Protein AF-A0A132NLX4-F1 (afdb_monomer_lite)

InterPro domains:
  IPR025447 Protein of unknown function DUF4192 [PF13830] (18-71)

Sequence (75 aa):
MTEPTAPPPGRLLRLRTPADVVEAVPYLLGFHPRNSLVALSLRGPRQRLGLVLRCDLPPPESRHPVAACAAAHLA

Organism: NCBI:txid1469144

Structure (mmCIF, N/CA/C/O backbone):
data_AF-A0A132NLX4-F1
#
_entry.id   AF-A0A132NLX4-F1
#
loop_
_atom_site.group_PDB
_atom_site.id
_atom_site.type_symbol
_atom_site.label_atom_id
_atom_site.label_alt_id
_atom_site.label_comp_id
_atom_site.label_asym_id
_atom_site.label_entity_id
_atom_site.label_seq_id
_atom_site.pdbx_PDB_ins_code
_atom_site.Cartn_x
_atom_site.Cartn_y
_atom_site.Cartn_z
_atom_site.occupancy
_atom_site.B_iso_or_equiv
_atom_site.auth_seq_id
_atom_site.auth_comp_id
_atom_site.auth_asym_id
_atom_site.auth_atom_id
_atom_site.pdbx_PDB_model_num
ATOM 1 N N . MET A 1 1 ? -4.989 39.061 25.897 1.00 46.16 1 MET A N 1
ATOM 2 C CA . MET A 1 1 ? -5.508 37.680 25.970 1.00 46.16 1 MET A CA 1
ATOM 3 C C . MET A 1 1 ? -5.740 37.220 24.547 1.00 46.16 1 MET A C 1
ATOM 5 O O . MET A 1 1 ? -6.719 37.636 23.948 1.00 46.16 1 MET A O 1
ATOM 9 N N . THR A 1 2 ? -4.801 36.474 23.976 1.00 57.22 2 THR A N 1
ATOM 10 C CA . THR A 1 2 ? -4.954 35.893 22.638 1.00 57.22 2 THR A CA 1
ATOM 11 C C . THR A 1 2 ? -5.225 34.417 22.866 1.00 57.22 2 THR A C 1
ATOM 13 O O . THR A 1 2 ? -4.330 33.698 23.304 1.00 57.22 2 THR A O 1
ATOM 16 N N . GLU A 1 3 ? -6.471 33.987 22.689 1.00 64.62 3 GLU A N 1
ATOM 17 C CA . GLU A 1 3 ? -6.782 32.561 22.718 1.00 64.62 3 GLU A CA 1
ATOM 18 C C . GLU A 1 3 ? -6.142 31.902 21.482 1.00 64.62 3 GLU A C 1
ATOM 20 O O . GLU A 1 3 ? -6.266 32.445 20.377 1.00 64.62 3 GLU A O 1
ATOM 25 N N . PRO A 1 4 ? -5.441 30.763 21.625 1.00 60.66 4 PRO A N 1
ATOM 26 C CA . PRO A 1 4 ? -5.001 29.998 20.472 1.00 60.66 4 PRO A CA 1
ATOM 27 C C . PRO A 1 4 ? -6.250 29.473 19.761 1.00 60.66 4 PRO A C 1
ATOM 29 O O . PRO A 1 4 ? -6.979 28.650 20.309 1.00 60.66 4 PRO A O 1
ATOM 32 N N . THR A 1 5 ? -6.517 29.971 18.551 1.00 69.94 5 THR A N 1
ATOM 33 C CA . THR A 1 5 ? -7.636 29.498 17.731 1.00 69.94 5 THR A CA 1
ATOM 34 C C . THR A 1 5 ? -7.422 28.006 17.459 1.00 69.94 5 THR A C 1
ATOM 36 O O . THR A 1 5 ? -6.445 27.606 16.819 1.00 69.94 5 THR A O 1
ATOM 39 N N . ALA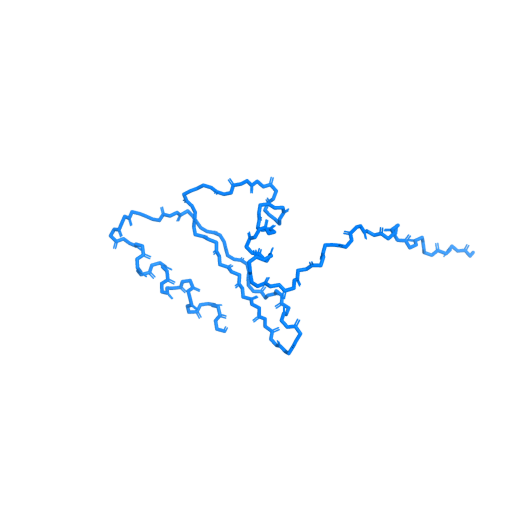 A 1 6 ? -8.271 27.156 18.037 1.00 70.50 6 ALA A N 1
ATOM 40 C CA . ALA A 1 6 ? -8.209 25.728 17.775 1.00 70.50 6 ALA A CA 1
ATOM 41 C C . ALA A 1 6 ? -8.582 25.515 16.299 1.00 70.50 6 ALA A C 1
ATOM 43 O O . ALA A 1 6 ? -9.579 26.090 15.847 1.00 70.50 6 ALA A O 1
ATOM 44 N N . PRO A 1 7 ? -7.806 24.737 15.523 1.00 71.12 7 PRO A N 1
ATOM 45 C CA . PRO A 1 7 ? -8.157 24.476 14.136 1.00 71.12 7 PRO A CA 1
ATOM 46 C C . PRO A 1 7 ? -9.572 23.877 14.084 1.00 71.12 7 PRO A C 1
ATOM 48 O O . PRO A 1 7 ? -9.919 23.074 14.959 1.00 71.12 7 PRO A O 1
ATOM 51 N N . PRO A 1 8 ? -10.402 24.261 13.094 1.00 70.56 8 PRO A N 1
ATOM 52 C CA . PRO A 1 8 ? -11.742 23.707 12.952 1.00 70.56 8 PRO A CA 1
ATOM 53 C C . PRO A 1 8 ? -11.650 22.177 12.943 1.00 70.56 8 PRO A C 1
ATOM 55 O O . PRO A 1 8 ? -10.684 21.640 12.388 1.00 70.56 8 PRO A O 1
ATOM 58 N N . PRO A 1 9 ? -12.604 21.459 13.565 1.00 68.69 9 PRO A N 1
ATOM 59 C CA . PRO A 1 9 ? -12.525 20.011 13.666 1.00 68.69 9 PRO A CA 1
ATOM 60 C C . PRO A 1 9 ? -12.409 19.421 12.259 1.00 68.69 9 PRO A C 1
ATOM 62 O O . PRO A 1 9 ? -13.333 19.504 11.448 1.00 68.69 9 PRO A O 1
ATOM 65 N N . GLY A 1 10 ? -11.235 18.867 11.951 1.00 69.44 10 GLY A N 1
ATOM 66 C CA . GLY A 1 10 ? -10.977 18.232 10.667 1.00 69.44 10 GLY A CA 1
ATOM 67 C C . GLY A 1 10 ? -11.938 17.063 10.458 1.00 69.44 10 GLY A C 1
ATOM 68 O O . GLY A 1 10 ? -12.319 16.380 11.412 1.00 69.44 10 GLY A O 1
ATOM 69 N N . ARG A 1 11 ? -12.337 16.804 9.207 1.00 74.88 11 ARG A N 1
ATOM 70 C CA . ARG A 1 11 ? -13.085 15.582 8.883 1.00 74.88 11 ARG A CA 1
ATOM 71 C C . ARG A 1 11 ? -12.211 14.376 9.218 1.00 74.88 11 ARG A C 1
ATOM 73 O O . ARG A 1 11 ? -11.184 14.153 8.588 1.00 74.88 11 ARG A O 1
ATOM 80 N N . LEU A 1 12 ? -12.626 13.607 10.220 1.00 78.00 12 LEU A N 1
ATOM 81 C CA . LEU A 1 12 ? -11.934 12.392 10.634 1.00 78.00 12 LEU A CA 1
ATOM 82 C C . LEU A 1 12 ? -12.408 11.213 9.781 1.00 78.00 12 LEU A C 1
ATOM 84 O O . LEU A 1 12 ? -13.577 10.830 9.844 1.00 78.00 12 LEU A O 1
ATOM 88 N N . LEU A 1 13 ? -11.491 10.610 9.027 1.00 82.06 13 LEU A N 1
ATOM 89 C CA . LEU A 1 13 ? -11.713 9.321 8.379 1.00 82.06 13 LEU A CA 1
ATOM 90 C C . LEU A 1 13 ? -11.360 8.206 9.371 1.00 82.06 13 LEU A C 1
ATOM 92 O O . LEU A 1 13 ? -10.223 8.116 9.835 1.00 82.06 13 LEU A O 1
ATOM 96 N N . ARG A 1 14 ? -12.339 7.371 9.731 1.00 86.00 14 ARG A N 1
ATOM 97 C CA . ARG A 1 14 ? -12.111 6.210 10.601 1.00 86.00 14 ARG A CA 1
ATOM 98 C C . ARG A 1 14 ? -11.905 4.960 9.759 1.00 86.00 14 ARG A C 1
ATOM 100 O O . ARG A 1 14 ? -12.838 4.511 9.108 1.00 86.00 14 ARG A O 1
ATOM 107 N N . LEU A 1 15 ? -10.712 4.388 9.865 1.00 88.81 15 LEU A N 1
ATOM 108 C CA . LEU A 1 15 ? -10.336 3.111 9.267 1.00 88.81 15 LEU A CA 1
ATOM 109 C C . LEU A 1 15 ? -10.457 2.034 10.349 1.00 88.81 15 LEU A C 1
ATOM 111 O O . LEU A 1 15 ? -9.893 2.179 11.435 1.00 88.81 15 LEU A O 1
ATOM 115 N N . ARG A 1 16 ? -11.255 1.003 10.097 1.00 88.50 16 ARG A N 1
ATOM 116 C CA . ARG A 1 16 ? -11.566 -0.081 11.041 1.00 88.50 16 ARG A CA 1
ATOM 117 C C . ARG A 1 16 ? -10.965 -1.406 10.602 1.00 88.50 16 ARG A C 1
ATOM 119 O O . ARG A 1 16 ? -10.671 -2.238 11.455 1.00 88.50 16 ARG A O 1
ATOM 126 N N . THR A 1 17 ? -10.797 -1.596 9.299 1.00 89.25 17 THR A N 1
ATOM 127 C CA . THR A 1 17 ? -10.280 -2.832 8.714 1.00 89.25 17 THR A CA 1
ATOM 128 C C . THR A 1 17 ? -8.988 -2.580 7.931 1.00 89.25 17 THR A C 1
ATOM 130 O O . THR A 1 17 ? -8.727 -1.449 7.512 1.00 89.25 17 THR A O 1
ATOM 133 N N . PRO A 1 18 ? -8.168 -3.618 7.687 1.00 87.06 18 PRO A N 1
ATOM 134 C CA . PRO A 1 18 ? -7.039 -3.505 6.768 1.00 87.06 18 PRO A CA 1
ATOM 135 C C . PRO A 1 18 ? -7.455 -3.074 5.354 1.00 87.06 18 PRO A C 1
ATOM 137 O O . PRO A 1 18 ? -6.710 -2.342 4.709 1.00 87.06 18 PRO A O 1
ATOM 140 N N . ALA A 1 19 ? -8.642 -3.478 4.886 1.00 90.19 19 ALA A N 1
ATOM 141 C CA . ALA A 1 19 ? -9.162 -3.051 3.589 1.00 90.19 19 ALA A CA 1
ATOM 142 C C . ALA A 1 19 ? -9.401 -1.534 3.562 1.00 90.19 19 ALA A C 1
ATOM 144 O O . ALA A 1 19 ? -8.960 -0.877 2.624 1.00 90.19 19 ALA A O 1
ATOM 145 N N . ASP A 1 20 ? -9.959 -0.965 4.636 1.00 91.56 20 ASP A N 1
ATOM 146 C CA . ASP A 1 20 ? -10.152 0.486 4.760 1.00 91.56 20 ASP A CA 1
ATOM 147 C C . ASP A 1 20 ? -8.806 1.228 4.648 1.00 91.56 20 ASP A C 1
ATOM 149 O O . ASP A 1 20 ? -8.711 2.290 4.038 1.00 91.56 20 ASP A O 1
ATOM 153 N N . VAL A 1 21 ? -7.737 0.662 5.223 1.00 89.62 21 VAL A N 1
ATOM 154 C CA . VAL A 1 21 ? -6.382 1.229 5.128 1.00 89.62 21 VAL A CA 1
ATOM 155 C C . VAL A 1 21 ? -5.868 1.216 3.692 1.00 89.62 21 VAL A C 1
ATOM 157 O O . VAL A 1 21 ? -5.303 2.213 3.244 1.00 89.62 21 VAL A O 1
ATOM 160 N N . VAL A 1 22 ? -6.083 0.122 2.962 1.00 89.56 22 VAL A N 1
ATOM 161 C CA . VAL A 1 22 ? -5.705 0.025 1.546 1.00 89.56 22 VAL A CA 1
ATOM 162 C C . VAL A 1 22 ? -6.498 1.026 0.702 1.00 89.56 22 VAL A C 1
ATOM 164 O O . VAL A 1 22 ? -5.911 1.729 -0.11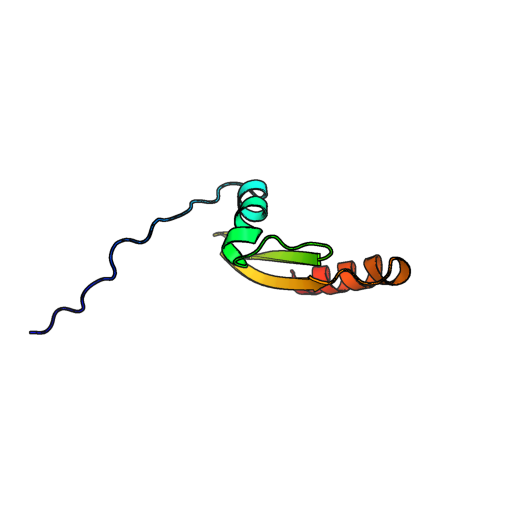8 1.00 89.56 22 VAL A O 1
ATOM 167 N N . GLU A 1 23 ? -7.803 1.160 0.938 1.00 91.31 23 GLU A N 1
ATOM 168 C CA . GLU A 1 23 ? -8.656 2.139 0.252 1.00 91.31 23 GLU A CA 1
ATOM 169 C C . GLU A 1 23 ? -8.269 3.590 0.560 1.00 91.31 23 GLU A C 1
ATOM 171 O O . GLU A 1 23 ? -8.443 4.473 -0.279 1.00 91.31 23 GLU A O 1
ATOM 176 N N . ALA A 1 24 ? -7.701 3.851 1.739 1.00 90.81 24 ALA A N 1
ATOM 177 C CA . ALA A 1 24 ? -7.217 5.174 2.114 1.00 90.81 24 ALA A CA 1
ATOM 178 C C . ALA A 1 24 ? -5.922 5.577 1.384 1.00 90.81 24 ALA A C 1
ATOM 180 O O . ALA A 1 24 ? -5.619 6.769 1.318 1.00 90.81 24 ALA A O 1
ATOM 181 N N . VAL A 1 25 ? -5.162 4.629 0.817 1.00 91.75 25 VAL A N 1
ATOM 182 C CA . VAL A 1 25 ? -3.844 4.886 0.202 1.00 91.75 25 VAL A CA 1
ATOM 183 C C . VAL A 1 25 ? -3.859 6.038 -0.807 1.00 91.75 25 VAL A C 1
ATOM 185 O O . VAL A 1 25 ? -3.018 6.927 -0.667 1.00 91.75 25 VAL A O 1
ATOM 188 N N . PRO A 1 26 ? -4.776 6.107 -1.792 1.00 91.75 26 PRO A N 1
ATOM 189 C CA . PRO A 1 26 ? -4.755 7.191 -2.768 1.00 91.75 26 PRO A CA 1
ATOM 190 C C . PRO A 1 26 ? -4.947 8.566 -2.129 1.00 91.75 26 PRO A C 1
ATOM 192 O O . PRO A 1 26 ? -4.324 9.539 -2.545 1.00 91.75 26 PRO A O 1
ATOM 195 N N . TYR A 1 27 ? -5.767 8.641 -1.080 1.00 88.75 27 TYR A N 1
ATOM 196 C CA . TYR A 1 27 ? -6.006 9.872 -0.330 1.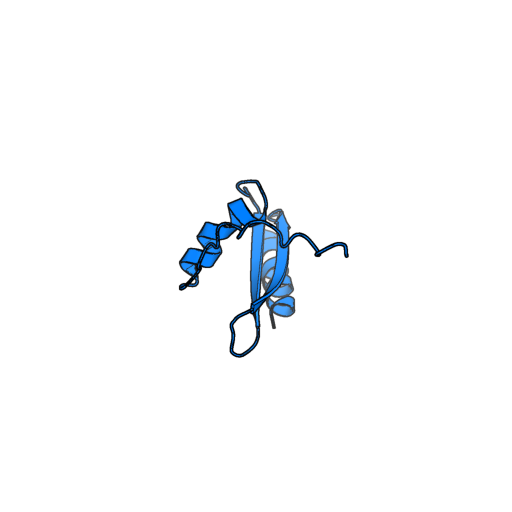00 88.75 27 TYR A CA 1
ATOM 197 C C . TYR A 1 27 ? -4.791 10.269 0.511 1.00 88.75 27 TYR A C 1
ATOM 199 O O . TYR A 1 27 ? -4.482 11.453 0.607 1.00 88.75 27 TYR A O 1
ATOM 207 N N . LEU A 1 28 ? -4.075 9.291 1.076 1.00 85.69 28 LEU A N 1
ATOM 208 C CA . LEU A 1 28 ? -2.824 9.524 1.802 1.00 85.69 28 LEU A CA 1
ATOM 209 C C . LEU A 1 28 ? -1.695 9.989 0.873 1.00 85.69 28 LEU A C 1
ATOM 211 O O . LEU A 1 28 ? -0.863 10.794 1.280 1.00 85.69 28 LEU A O 1
ATOM 215 N N . LEU A 1 29 ? -1.664 9.490 -0.365 1.00 87.25 29 LEU A N 1
ATOM 216 C CA . LEU A 1 29 ? -0.652 9.849 -1.362 1.00 87.25 29 LEU A CA 1
ATOM 217 C C . LEU A 1 29 ? -1.013 11.103 -2.175 1.00 87.25 29 LEU A C 1
ATOM 219 O O . LEU A 1 29 ? -0.127 11.721 -2.759 1.00 87.25 29 LEU A O 1
ATOM 223 N N . GLY A 1 30 ? -2.295 11.471 -2.246 1.00 90.56 30 GLY A N 1
ATOM 224 C CA . GLY A 1 30 ? -2.808 12.544 -3.106 1.00 90.56 30 GLY A CA 1
ATOM 225 C C . GLY A 1 30 ? -2.970 12.154 -4.584 1.00 90.56 30 GLY A C 1
ATOM 226 O O . GLY A 1 30 ? -3.303 13.001 -5.409 1.00 90.56 30 GLY A O 1
ATOM 227 N N . PHE A 1 31 ? -2.743 10.886 -4.939 1.00 91.75 31 PHE A N 1
ATOM 228 C CA . PHE A 1 31 ? -2.906 10.342 -6.290 1.00 91.75 31 PHE A CA 1
ATOM 229 C C . PHE A 1 31 ? -3.174 8.834 -6.241 1.00 91.75 31 PHE A C 1
ATOM 231 O O . PHE A 1 31 ? -2.909 8.178 -5.239 1.00 91.75 31 PHE A O 1
ATOM 238 N N . HIS A 1 32 ? -3.663 8.261 -7.343 1.00 91.81 32 HIS A N 1
ATOM 239 C CA . HIS A 1 32 ? -3.856 6.814 -7.466 1.00 91.81 32 HIS A CA 1
ATOM 240 C C . HIS A 1 32 ? -2.561 6.160 -7.972 1.00 91.81 32 HIS A C 1
ATOM 242 O O . HIS A 1 32 ? -2.256 6.303 -9.163 1.00 91.81 32 HIS A O 1
ATOM 248 N N . PRO A 1 33 ? -1.777 5.473 -7.115 1.00 92.00 33 PRO A N 1
ATOM 249 C CA . PRO A 1 33 ? -0.516 4.883 -7.538 1.00 92.00 33 PRO A CA 1
ATOM 250 C C . PRO A 1 33 ? -0.762 3.797 -8.587 1.00 92.00 33 PRO A C 1
ATOM 252 O O . PRO A 1 33 ? -1.645 2.952 -8.443 1.00 92.00 33 PRO A O 1
ATOM 255 N N . ARG A 1 34 ? 0.036 3.816 -9.655 1.00 93.06 34 ARG A N 1
ATOM 256 C CA . ARG A 1 34 ? 0.039 2.798 -10.711 1.00 93.06 34 ARG A CA 1
ATOM 257 C C . ARG A 1 34 ? 1.435 2.219 -10.818 1.00 93.06 34 ARG A C 1
ATOM 259 O O . ARG A 1 34 ? 2.406 2.953 -10.675 1.00 93.06 34 ARG A O 1
ATOM 266 N N . ASN A 1 35 ? 1.527 0.919 -11.091 1.00 92.56 35 ASN A N 1
ATOM 267 C CA . ASN A 1 35 ? 2.804 0.210 -11.203 1.00 92.56 35 ASN A CA 1
ATOM 268 C C . ASN A 1 35 ? 3.740 0.480 -10.011 1.00 92.56 35 ASN A C 1
ATOM 270 O O . ASN A 1 35 ? 4.934 0.689 -10.188 1.00 92.56 35 ASN A O 1
ATOM 274 N N . SER A 1 36 ? 3.196 0.516 -8.795 1.00 92.56 36 SER A N 1
ATOM 275 C CA . SER A 1 36 ? 3.951 0.775 -7.568 1.00 92.56 36 SER A CA 1
ATOM 276 C C . SER A 1 36 ? 3.679 -0.310 -6.532 1.00 92.56 36 SER A C 1
ATOM 278 O O . SER A 1 36 ? 2.582 -0.863 -6.480 1.00 92.56 36 SER A O 1
ATOM 280 N N . LEU A 1 37 ? 4.668 -0.569 -5.683 1.00 92.31 37 LEU A N 1
ATOM 281 C CA . LEU A 1 37 ? 4.491 -1.270 -4.419 1.00 92.31 37 LEU A CA 1
ATOM 282 C C . LEU A 1 37 ? 4.314 -0.219 -3.320 1.00 92.31 37 LEU A C 1
ATOM 284 O O . LEU A 1 37 ? 5.149 0.674 -3.169 1.00 92.31 37 LEU A O 1
ATOM 288 N N . VAL A 1 38 ? 3.231 -0.328 -2.554 1.00 92.50 38 VAL A N 1
ATOM 289 C CA . VAL A 1 38 ? 2.986 0.497 -1.365 1.00 92.50 38 VAL A CA 1
ATOM 290 C C . VAL A 1 38 ? 2.963 -0.422 -0.154 1.00 92.50 38 VAL A C 1
ATOM 292 O O . VAL A 1 38 ? 2.262 -1.432 -0.163 1.00 92.50 38 VAL A O 1
ATOM 295 N N . ALA A 1 39 ? 3.724 -0.077 0.878 1.00 90.75 39 ALA A N 1
ATOM 296 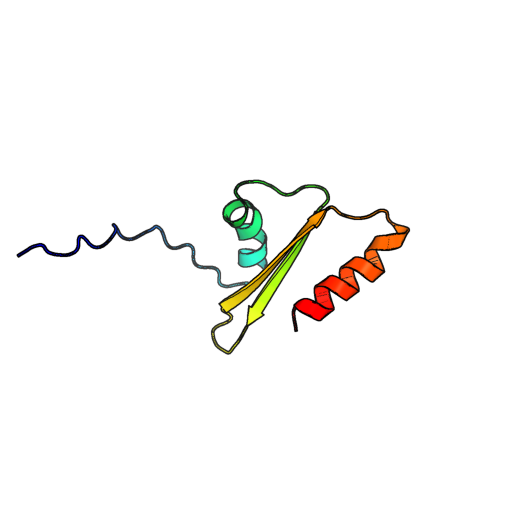C CA . ALA A 1 39 ? 3.780 -0.827 2.120 1.00 90.75 39 ALA A CA 1
ATOM 297 C C . ALA A 1 39 ? 3.530 0.097 3.314 1.00 90.75 39 ALA A C 1
ATOM 299 O O . ALA A 1 39 ? 4.121 1.171 3.430 1.00 90.75 39 ALA A O 1
ATOM 300 N N . LEU A 1 40 ? 2.635 -0.336 4.197 1.00 89.38 40 LEU A N 1
ATOM 301 C CA . LEU A 1 40 ? 2.210 0.392 5.386 1.00 89.38 40 LEU A CA 1
ATOM 302 C C . LEU A 1 40 ? 2.407 -0.520 6.596 1.00 89.38 40 LEU A C 1
ATOM 304 O O . LEU A 1 40 ? 1.896 -1.639 6.598 1.00 89.38 40 LEU A O 1
ATOM 308 N N . SER A 1 41 ? 3.113 -0.063 7.629 1.00 89.56 41 SER A N 1
ATOM 309 C CA . SER A 1 41 ?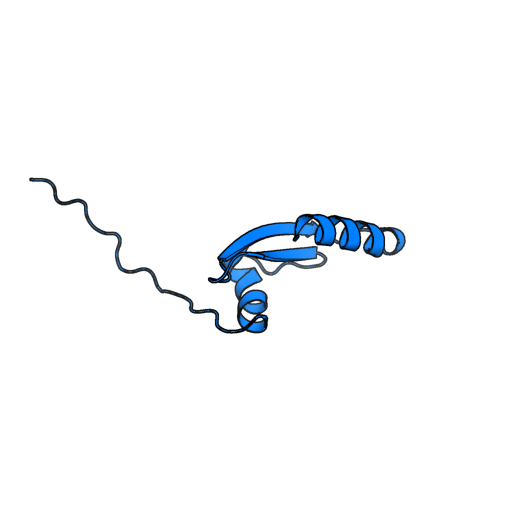 3.210 -0.809 8.890 1.00 89.56 41 SER A CA 1
ATOM 310 C C . SER A 1 41 ? 2.233 -0.239 9.912 1.00 89.56 41 SER A C 1
ATOM 312 O O . SER A 1 41 ? 2.254 0.969 10.161 1.00 89.56 41 SER A O 1
ATOM 314 N N . LEU A 1 42 ? 1.467 -1.094 10.582 1.00 88.81 42 LEU A N 1
ATOM 315 C CA . LEU A 1 42 ? 0.688 -0.725 11.762 1.00 88.81 42 LEU A CA 1
ATOM 316 C C . LEU A 1 42 ? 1.400 -1.262 13.008 1.00 88.81 42 LEU A C 1
ATOM 318 O O . LEU A 1 42 ? 1.711 -2.447 13.088 1.00 88.81 42 LEU A O 1
ATOM 322 N N . ARG A 1 43 ? 1.716 -0.380 13.962 1.00 87.25 43 ARG A N 1
ATOM 323 C CA . ARG A 1 43 ? 2.570 -0.682 15.118 1.00 87.25 43 ARG A CA 1
ATOM 324 C C . ARG A 1 43 ? 1.844 -0.472 16.447 1.00 87.25 43 ARG A C 1
ATOM 326 O O . ARG A 1 43 ? 1.055 0.464 16.622 1.00 87.25 43 ARG A O 1
ATOM 333 N N . GLY A 1 44 ? 2.185 -1.327 17.411 1.00 87.75 44 GLY A N 1
ATOM 334 C CA . GLY A 1 44 ? 1.722 -1.270 18.798 1.00 87.75 44 GLY A CA 1
ATOM 335 C C . GLY A 1 44 ? 0.233 -1.601 19.002 1.00 87.75 44 GLY A C 1
ATOM 336 O O . GLY A 1 44 ? -0.503 -1.831 18.043 1.00 87.75 44 GLY A O 1
ATOM 337 N N . PRO A 1 45 ? -0.258 -1.571 20.258 1.00 87.44 45 PRO A N 1
ATOM 338 C CA . PRO A 1 45 ? -1.621 -2.003 20.603 1.00 87.44 45 PRO A CA 1
ATOM 339 C C . PRO A 1 45 ? -2.733 -1.181 19.942 1.00 87.44 45 PRO A C 1
ATOM 341 O O . PRO A 1 45 ? -3.862 -1.639 19.813 1.00 87.44 45 PRO A O 1
ATOM 344 N N . ARG A 1 46 ? -2.418 0.057 19.541 1.00 86.25 46 ARG A N 1
ATOM 345 C CA . ARG A 1 46 ? -3.355 0.979 18.886 1.00 86.25 46 ARG A CA 1
ATOM 346 C C . ARG A 1 46 ? -3.248 0.971 17.358 1.00 86.25 46 ARG A C 1
ATOM 348 O O . ARG A 1 46 ? -3.864 1.833 16.743 1.00 86.25 46 ARG A O 1
ATOM 355 N N . GLN A 1 47 ? -2.465 0.055 16.771 1.00 86.50 47 GLN A N 1
ATOM 356 C CA . GLN A 1 47 ? -2.312 -0.112 15.318 1.00 86.50 47 GLN A CA 1
ATOM 357 C C . GLN A 1 47 ? -2.013 1.217 14.606 1.00 86.50 47 GLN A C 1
ATOM 359 O O . GLN A 1 47 ? -2.661 1.593 13.633 1.00 86.50 47 GLN A O 1
ATOM 364 N N . ARG A 1 48 ? -1.057 1.986 15.139 1.00 85.75 48 ARG A N 1
ATOM 365 C CA . ARG A 1 48 ? -0.705 3.288 14.563 1.00 85.75 48 ARG A CA 1
ATOM 366 C C . ARG A 1 48 ? 0.170 3.089 13.335 1.00 85.75 48 ARG A C 1
ATOM 368 O O . ARG A 1 48 ? 1.085 2.272 13.373 1.00 85.75 48 ARG A O 1
ATOM 375 N N . LEU A 1 49 ? -0.077 3.867 12.284 1.00 85.88 49 LEU A N 1
ATOM 376 C CA . LEU A 1 49 ? 0.819 3.934 11.131 1.00 85.88 49 LEU A CA 1
ATOM 377 C C . LEU A 1 49 ? 2.247 4.263 11.590 1.00 85.88 49 LEU A C 1
ATOM 379 O O . LEU A 1 49 ? 2.458 5.222 12.331 1.00 85.88 49 LEU A O 1
ATOM 383 N N . GLY A 1 50 ? 3.194 3.423 11.181 1.00 86.06 50 GLY A N 1
ATOM 384 C CA . GLY A 1 50 ? 4.623 3.554 11.458 1.00 86.06 50 GLY A CA 1
ATOM 385 C C . GLY A 1 50 ? 5.391 3.932 10.195 1.00 86.06 50 GLY A C 1
ATOM 386 O O . GLY A 1 50 ? 5.590 5.107 9.914 1.00 86.06 50 GLY A O 1
ATOM 387 N N . LEU A 1 51 ? 5.813 2.926 9.429 1.00 87.25 51 LEU A N 1
ATOM 388 C CA . LEU A 1 51 ? 6.450 3.077 8.129 1.00 87.25 51 LEU A CA 1
ATOM 389 C C . LEU A 1 51 ? 5.395 3.200 7.027 1.00 87.25 51 LEU A C 1
ATOM 391 O O . LEU A 1 51 ? 4.463 2.397 6.957 1.00 87.25 51 LEU A O 1
ATOM 395 N N . VAL A 1 52 ? 5.601 4.173 6.143 1.00 88.94 52 VAL A N 1
ATOM 396 C CA . VAL A 1 52 ? 4.917 4.297 4.856 1.00 88.94 52 VAL A CA 1
ATOM 397 C C . VAL A 1 52 ? 5.989 4.309 3.778 1.00 88.94 52 VAL A C 1
ATOM 399 O O . VAL A 1 52 ? 6.799 5.229 3.709 1.00 88.94 52 VAL A O 1
ATOM 402 N N . LEU A 1 53 ? 6.010 3.265 2.960 1.00 89.75 53 LEU A N 1
ATOM 403 C CA . LEU A 1 53 ? 6.914 3.107 1.828 1.00 89.75 53 LEU A CA 1
ATOM 404 C C . LEU A 1 53 ? 6.085 3.104 0.547 1.00 89.75 53 LEU A C 1
ATOM 406 O O . LEU A 1 53 ? 5.070 2.413 0.455 1.00 89.75 53 LEU A O 1
ATOM 410 N N . ARG A 1 54 ? 6.574 3.804 -0.473 1.00 91.75 54 ARG A N 1
ATOM 411 C CA . ARG A 1 54 ? 6.143 3.607 -1.855 1.00 91.75 54 ARG A CA 1
ATOM 412 C C . ARG A 1 54 ? 7.369 3.556 -2.751 1.00 91.75 54 ARG A C 1
ATOM 414 O O . ARG A 1 54 ? 8.214 4.443 -2.684 1.00 91.75 54 ARG A O 1
ATOM 421 N N . CYS A 1 55 ? 7.431 2.554 -3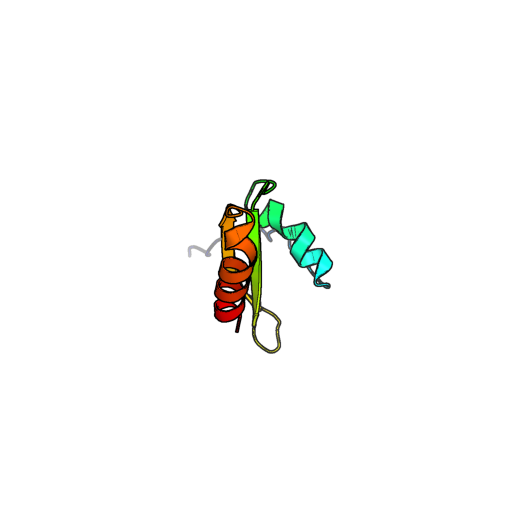.611 1.00 90.44 55 CYS A N 1
ATOM 422 C CA . CYS A 1 55 ? 8.413 2.466 -4.683 1.00 90.44 55 CYS A CA 1
ATOM 423 C C . CYS A 1 55 ? 7.733 2.042 -5.984 1.00 90.44 55 CYS A C 1
ATOM 425 O O . CYS A 1 55 ? 6.649 1.453 -5.974 1.00 90.44 55 CYS A O 1
ATOM 427 N N . ASP A 1 56 ? 8.357 2.363 -7.112 1.00 92.94 56 ASP A N 1
ATOM 428 C CA . ASP A 1 56 ? 7.912 1.838 -8.398 1.00 92.94 56 ASP A CA 1
ATOM 429 C C . ASP A 1 56 ? 8.200 0.339 -8.485 1.00 92.94 56 ASP A C 1
ATOM 431 O O . ASP A 1 56 ? 9.162 -0.166 -7.899 1.00 92.94 56 ASP A O 1
ATOM 435 N N . LEU A 1 57 ? 7.330 -0.390 -9.186 1.00 92.12 57 LEU A N 1
ATOM 436 C CA . LEU A 1 57 ? 7.515 -1.818 -9.377 1.00 92.12 57 LEU A CA 1
ATOM 437 C C . LEU A 1 57 ? 8.775 -2.048 -10.213 1.00 92.12 57 LEU A C 1
ATOM 439 O O . LEU A 1 57 ? 8.863 -1.544 -11.335 1.00 92.12 57 LEU A O 1
ATOM 443 N N . PRO A 1 58 ? 9.728 -2.844 -9.708 1.00 90.69 58 PRO A N 1
ATOM 444 C CA . PRO A 1 58 ? 10.911 -3.180 -10.471 1.00 90.69 58 PRO A CA 1
ATOM 445 C C . PRO A 1 58 ? 10.554 -4.172 -11.600 1.00 90.69 58 PRO A C 1
ATOM 447 O O . PRO A 1 58 ? 9.443 -4.740 -11.618 1.00 90.69 58 PRO A O 1
ATOM 450 N N . PRO A 1 59 ? 11.498 -4.430 -12.523 1.00 93.38 59 PRO A N 1
ATOM 451 C CA . PRO A 1 59 ? 11.379 -5.509 -13.498 1.00 93.38 59 PRO A CA 1
ATOM 452 C C . PRO A 1 59 ? 10.991 -6.844 -12.833 1.00 93.38 59 PRO A C 1
ATOM 454 O O . PRO A 1 59 ? 11.352 -7.060 -11.669 1.00 93.38 59 PRO A O 1
ATOM 457 N N . PRO A 1 60 ? 10.236 -7.729 -13.515 1.00 94.06 60 PRO A N 1
ATOM 458 C CA . PRO A 1 60 ? 9.708 -8.972 -12.942 1.00 94.06 60 PRO A CA 1
ATOM 459 C C . PRO A 1 60 ? 10.725 -9.796 -12.142 1.00 94.06 60 PRO A C 1
ATOM 461 O O . PRO A 1 60 ? 10.418 -10.240 -11.036 1.00 94.06 60 PRO A O 1
ATOM 464 N N . GLU A 1 61 ? 11.945 -9.915 -12.655 1.00 95.19 61 GLU A N 1
ATOM 465 C CA . GLU A 1 61 ? 13.080 -10.626 -12.063 1.00 95.19 61 GLU A CA 1
ATOM 466 C C . GLU A 1 61 ? 13.516 -10.077 -10.694 1.00 95.19 61 GLU A C 1
ATOM 468 O O . GLU A 1 61 ? 14.078 -10.804 -9.879 1.00 95.19 61 GLU A O 1
ATOM 473 N N . SER A 1 62 ? 13.217 -8.810 -10.404 1.00 92.31 62 SER A N 1
ATOM 474 C CA . SER A 1 62 ? 13.615 -8.118 -9.173 1.00 92.31 62 SER A CA 1
ATOM 475 C C . SER A 1 62 ? 12.464 -7.925 -8.176 1.00 92.31 62 SER A C 1
ATOM 477 O O . SER A 1 62 ? 12.670 -7.399 -7.083 1.00 92.31 62 SER A O 1
ATOM 479 N N . ARG A 1 63 ? 11.236 -8.357 -8.499 1.00 92.19 63 ARG A N 1
ATOM 480 C CA . ARG A 1 63 ? 10.054 -8.105 -7.650 1.00 92.19 63 ARG A CA 1
ATOM 481 C C . ARG A 1 63 ? 10.109 -8.812 -6.302 1.00 92.19 63 ARG A C 1
ATOM 483 O O . ARG A 1 63 ? 9.854 -8.180 -5.282 1.00 92.19 63 ARG A O 1
ATOM 490 N N . HIS A 1 64 ? 10.451 -10.098 -6.286 1.00 92.25 64 HIS A N 1
ATOM 491 C CA . HIS A 1 64 ? 10.569 -10.872 -5.048 1.00 92.25 64 HIS A CA 1
ATOM 492 C C . HIS A 1 64 ? 11.614 -10.307 -4.072 1.00 92.25 64 HIS A C 1
ATOM 494 O O . HIS A 1 64 ? 11.251 -10.072 -2.918 1.00 92.25 64 HIS A O 1
ATOM 500 N N . PRO A 1 65 ? 12.869 -10.035 -4.481 1.00 91.94 65 PRO A N 1
ATOM 501 C CA . PRO A 1 65 ? 13.857 -9.470 -3.564 1.00 91.94 65 PRO A CA 1
ATOM 502 C C . PRO A 1 65 ? 13.467 -8.074 -3.062 1.00 91.94 65 PRO A C 1
ATOM 504 O O . PRO A 1 65 ? 13.649 -7.784 -1.881 1.00 91.94 65 PRO A O 1
ATOM 507 N N . VAL A 1 66 ? 12.855 -7.229 -3.901 1.00 89.94 66 VAL A N 1
ATOM 508 C CA . VAL A 1 66 ? 12.353 -5.913 -3.466 1.00 89.94 66 VAL A CA 1
ATOM 509 C C . VAL A 1 66 ? 11.195 -6.048 -2.476 1.00 89.94 66 VAL A C 1
ATOM 511 O O . VAL A 1 66 ? 11.182 -5.352 -1.463 1.00 89.94 66 VAL A O 1
ATOM 514 N N . ALA A 1 67 ? 10.256 -6.967 -2.713 1.00 89.19 67 ALA A N 1
ATOM 515 C CA . ALA A 1 67 ? 9.158 -7.230 -1.786 1.00 89.19 67 ALA A CA 1
ATOM 516 C C . ALA A 1 67 ? 9.664 -7.755 -0.433 1.00 89.19 67 ALA A C 1
ATOM 518 O O . ALA A 1 67 ? 9.207 -7.295 0.611 1.00 89.19 67 ALA A O 1
ATOM 519 N N . ALA A 1 68 ? 10.640 -8.667 -0.439 1.00 90.94 68 ALA A N 1
ATOM 520 C CA . ALA A 1 68 ? 11.258 -9.185 0.779 1.00 90.94 68 ALA A CA 1
ATOM 521 C C . ALA A 1 68 ? 12.005 -8.086 1.553 1.00 90.94 68 ALA A C 1
ATOM 523 O O . ALA A 1 68 ? 11.844 -7.968 2.767 1.00 90.94 68 ALA A O 1
ATOM 524 N N . CYS A 1 69 ? 12.766 -7.241 0.851 1.00 90.69 69 CYS A N 1
ATOM 525 C CA . CYS A 1 69 ? 13.436 -6.089 1.448 1.00 90.69 69 CYS A CA 1
ATOM 526 C C . CYS A 1 69 ? 12.425 -5.123 2.081 1.00 90.69 69 CYS A C 1
ATOM 528 O O . CYS A 1 69 ? 12.583 -4.740 3.239 1.00 90.69 69 CYS A O 1
ATOM 530 N N . ALA A 1 70 ? 11.345 -4.782 1.372 1.00 88.81 70 ALA A N 1
ATOM 531 C CA . ALA A 1 70 ? 10.277 -3.944 1.910 1.00 88.81 70 ALA A CA 1
ATOM 532 C C . ALA A 1 70 ? 9.646 -4.569 3.164 1.00 88.81 70 ALA A C 1
ATOM 534 O O . ALA A 1 70 ? 9.507 -3.888 4.177 1.00 88.81 70 ALA A O 1
ATOM 535 N N . ALA A 1 71 ? 9.333 -5.868 3.129 1.00 88.25 71 ALA A N 1
ATOM 536 C CA . ALA A 1 71 ? 8.761 -6.591 4.263 1.00 88.25 71 ALA A CA 1
ATOM 537 C C . ALA A 1 71 ? 9.683 -6.597 5.492 1.00 88.25 71 ALA A C 1
ATOM 539 O O . ALA A 1 71 ? 9.201 -6.420 6.609 1.00 88.25 71 ALA A O 1
ATOM 540 N N . ALA A 1 72 ? 11.000 -6.715 5.301 1.00 89.81 72 ALA A N 1
ATOM 541 C CA . ALA A 1 72 ? 11.972 -6.655 6.394 1.00 89.81 72 ALA A CA 1
ATOM 542 C C . ALA A 1 72 ? 11.951 -5.310 7.149 1.00 89.81 72 ALA A C 1
ATOM 544 O O . ALA A 1 72 ? 12.240 -5.275 8.341 1.00 89.81 72 ALA A O 1
ATOM 545 N N . HIS A 1 73 ? 11.558 -4.217 6.487 1.00 84.31 73 HIS A N 1
ATOM 546 C CA . HIS A 1 73 ? 11.426 -2.893 7.109 1.00 84.31 73 HIS A CA 1
ATOM 547 C C . HIS A 1 73 ? 10.060 -2.669 7.786 1.00 84.31 73 HIS A C 1
ATOM 549 O O . HIS A 1 73 ? 9.874 -1.678 8.498 1.00 84.31 73 HIS A O 1
ATOM 555 N N . LEU A 1 74 ? 9.090 -3.565 7.570 1.00 81.69 74 LEU A N 1
ATOM 556 C CA . LEU A 1 74 ? 7.763 -3.485 8.191 1.00 81.69 74 LEU A CA 1
ATOM 557 C C . LEU A 1 74 ? 7.709 -4.107 9.593 1.00 81.69 74 LEU A C 1
ATOM 559 O O . LEU A 1 74 ? 6.727 -3.861 10.295 1.00 81.69 74 LEU A O 1
ATOM 563 N N . ALA A 1 75 ? 8.734 -4.874 9.986 1.00 68.50 75 ALA A N 1
ATOM 564 C CA . ALA A 1 75 ? 8.882 -5.460 11.321 1.00 68.50 75 ALA A CA 1
ATOM 565 C C . ALA A 1 75 ? 9.025 -4.388 12.410 1.00 68.50 75 ALA A C 1
ATOM 567 O O . ALA A 1 75 ? 9.678 -3.347 12.162 1.00 68.50 75 ALA A O 1
#

Foldseek 3Di:
DDDDPDPDPDPDDDDDDPVSVVVCVCVVVVHDDDQKDWDWAQDDPVRDTDDTDIDHQDPPVCRVVVVVVSVVVND

pLDDT: mean 85.73, std 9.55, range [46.16, 95.19]

Secondary structure (DSSP, 8-state):
-----PPP---PPPP-SHHHHHHHHHHHHTS---SEEEEEEEETTTTEEEEEEEEEPPPGGGHHHHHHHHHHTT-

Radius of gyration: 16.82 Å; chains: 1; bounding box: 27×49×40 Å